Protein AF-A0A7S0Q0I1-F1 (afdb_monomer_lite)

Radius of gyration: 16.87 Å; chains: 1; bounding box: 31×52×38 Å

Sequence (100 aa):
LPSAAQCAMGASLQSAVEAQVRTALGEASVLLMLVDASCGVTAADEDVAKALRALRARGDVPVVLAVNKVDNESRAREVHEFWQLGLGEPWPLSAYHGLG

Organism: NCBI:txid221442

pLDDT: mean 77.07, std 14.5, range [41.03, 92.38]

Secondary structure (DSSP, 8-state):
---GGGGGGSS-HHHHHHHHHHHHHHH-S-EEEEEETTT-S-HHHHHHHHHHHHHHTTS---EEEEEE---SHHHHHHGGGGGGG-SSSEEE-BTTTTB-

Structure (mmCIF, N/CA/C/O backbone):
data_AF-A0A7S0Q0I1-F1
#
_entry.id   AF-A0A7S0Q0I1-F1
#
loop_
_atom_site.group_PDB
_atom_site.id
_atom_site.type_symbol
_atom_site.label_atom_id
_atom_site.label_alt_id
_atom_site.label_comp_id
_atom_site.label_asym_id
_atom_site.label_entity_id
_atom_site.label_seq_id
_atom_site.pdbx_PDB_ins_code
_atom_site.Cartn_x
_atom_site.Cartn_y
_atom_site.Cartn_z
_atom_site.occupancy
_atom_site.B_iso_or_equiv
_atom_site.auth_seq_id
_atom_site.auth_comp_id
_atom_site.auth_asym_id
_atom_site.auth_atom_id
_atom_site.pdbx_PDB_model_num
ATOM 1 N N . LEU A 1 1 ? 1.036 43.788 18.139 1.00 41.28 1 LEU A N 1
ATOM 2 C CA . LEU A 1 1 ? 0.784 42.341 18.318 1.00 41.28 1 LEU A CA 1
ATOM 3 C C . LEU A 1 1 ? 0.060 41.828 17.071 1.00 41.28 1 LEU A C 1
ATOM 5 O O . LEU A 1 1 ? -1.150 42.016 16.993 1.00 41.28 1 LEU A O 1
ATOM 9 N N . PRO A 1 2 ? 0.760 41.303 16.049 1.00 42.97 2 PRO A N 1
ATOM 10 C CA . PRO A 1 2 ? 0.099 40.791 14.858 1.00 42.97 2 PRO A CA 1
ATOM 11 C C . PRO A 1 2 ? -0.383 39.346 15.082 1.00 42.97 2 PRO A C 1
ATOM 13 O O . PRO A 1 2 ? 0.400 38.428 15.292 1.00 42.97 2 PRO A O 1
ATOM 16 N N . SER A 1 3 ? -1.711 39.235 15.134 1.00 41.03 3 SER A N 1
ATOM 17 C CA . SER A 1 3 ? -2.579 38.211 14.537 1.00 41.03 3 SER A CA 1
ATOM 18 C C . SER A 1 3 ? -2.192 36.719 14.576 1.00 41.03 3 SER A C 1
ATOM 20 O O . SER A 1 3 ? -1.599 36.165 13.654 1.00 41.03 3 SER A O 1
ATOM 22 N N . ALA A 1 4 ? -2.854 36.003 15.492 1.00 50.19 4 ALA A N 1
ATOM 23 C CA . ALA A 1 4 ? -3.183 34.573 15.382 1.00 50.19 4 ALA A CA 1
ATOM 24 C C . ALA A 1 4 ? -3.891 34.173 14.057 1.00 50.19 4 ALA A C 1
ATOM 26 O O . ALA A 1 4 ? -4.051 32.990 13.772 1.00 50.19 4 ALA A O 1
ATOM 27 N N . ALA A 1 5 ? -4.280 35.143 13.220 1.00 47.81 5 ALA A N 1
ATOM 28 C CA . ALA A 1 5 ? -4.846 34.923 11.891 1.00 47.81 5 ALA A CA 1
ATOM 29 C C . ALA A 1 5 ? -3.823 34.436 10.843 1.00 47.81 5 ALA A C 1
ATOM 31 O O . ALA A 1 5 ? -4.229 33.987 9.777 1.00 47.81 5 ALA A O 1
ATOM 32 N N . GLN A 1 6 ? -2.512 34.492 11.119 1.00 43.88 6 GLN A N 1
ATOM 33 C CA . GLN A 1 6 ? -1.485 34.039 10.166 1.00 43.88 6 GLN A CA 1
ATOM 34 C C . GLN A 1 6 ? -1.130 32.544 10.277 1.00 43.88 6 GLN A C 1
ATOM 36 O O . GLN A 1 6 ? -0.596 31.990 9.321 1.00 43.88 6 GLN A O 1
ATOM 41 N N . CYS A 1 7 ? -1.507 31.847 11.358 1.00 45.22 7 CYS A N 1
ATOM 42 C CA . CYS A 1 7 ? -1.336 30.386 11.460 1.00 45.22 7 CYS A CA 1
ATOM 43 C C . CYS A 1 7 ? -2.412 29.577 10.708 1.00 45.22 7 CYS A C 1
ATOM 45 O O . CYS A 1 7 ? -2.222 28.388 10.467 1.00 45.22 7 CYS A O 1
ATOM 47 N N . ALA A 1 8 ? -3.528 30.195 10.309 1.00 46.91 8 ALA A N 1
ATOM 48 C CA . ALA A 1 8 ? -4.657 29.496 9.682 1.00 46.91 8 ALA A CA 1
ATOM 49 C C . ALA A 1 8 ? -4.484 29.241 8.172 1.00 46.91 8 ALA A C 1
ATOM 51 O O . ALA A 1 8 ? -5.280 28.521 7.581 1.00 46.91 8 ALA A O 1
ATOM 52 N N . MET A 1 9 ? -3.456 29.812 7.537 1.00 44.75 9 MET A N 1
ATOM 53 C CA . MET A 1 9 ? -3.292 29.754 6.077 1.00 44.75 9 MET A CA 1
ATOM 54 C C . MET A 1 9 ? -2.341 28.644 5.594 1.00 44.75 9 MET A C 1
ATOM 56 O O . MET A 1 9 ? -2.209 28.437 4.393 1.00 44.75 9 MET A O 1
ATOM 60 N N . GLY A 1 10 ? -1.706 27.915 6.523 1.00 45.28 10 GLY A N 1
ATOM 61 C CA . GLY A 1 10 ? -0.883 26.724 6.253 1.00 45.28 10 GLY A CA 1
ATOM 62 C C . GLY A 1 10 ? -1.422 25.428 6.877 1.00 45.28 10 GLY A C 1
ATOM 63 O O . GLY A 1 10 ? -0.825 24.369 6.707 1.00 45.28 10 GLY A O 1
ATOM 64 N N . ALA A 1 11 ? -2.547 25.502 7.593 1.00 52.03 11 ALA A N 1
ATOM 65 C CA . ALA A 1 11 ? -3.202 24.377 8.243 1.00 52.03 11 ALA A CA 1
ATOM 66 C C . ALA A 1 11 ? -4.389 23.901 7.394 1.00 52.03 11 ALA A C 1
ATOM 68 O O . ALA A 1 11 ? -5.462 24.483 7.445 1.00 52.03 11 ALA A O 1
ATOM 69 N N . SER A 1 12 ? -4.311 22.863 6.581 1.00 56.84 12 SER A N 1
ATOM 70 C CA . SER A 1 12 ? -3.204 22.131 5.961 1.00 56.84 12 SER A CA 1
ATOM 71 C C . SER A 1 12 ? -3.913 21.201 4.981 1.00 56.84 12 SER A C 1
ATOM 73 O O . SER A 1 12 ? -4.965 20.650 5.318 1.00 56.84 12 SER A O 1
ATOM 75 N N . LEU A 1 13 ? -3.365 20.987 3.787 1.00 64.25 13 LEU A N 1
ATOM 76 C CA . LEU A 1 13 ? -3.866 19.953 2.870 1.00 64.25 13 LEU A CA 1
ATOM 77 C C . LEU A 1 13 ? -4.061 18.615 3.616 1.00 64.25 13 LEU A C 1
ATOM 79 O O . LEU A 1 13 ? -5.064 17.940 3.427 1.00 64.25 13 LEU A O 1
ATOM 83 N N . GLN A 1 14 ? -3.175 18.324 4.574 1.00 60.44 14 GLN A N 1
ATOM 84 C CA . GLN A 1 14 ? -3.283 17.214 5.524 1.00 60.44 14 GLN A CA 1
ATOM 85 C C . GLN A 1 14 ? -4.578 17.204 6.346 1.00 60.44 14 GLN A C 1
ATOM 87 O O . GLN A 1 14 ? -5.239 16.179 6.378 1.00 60.44 14 GLN A O 1
ATOM 92 N N . SER A 1 15 ? -4.998 18.308 6.970 1.00 70.81 15 SER A N 1
ATOM 93 C CA . SER A 1 15 ? -6.239 18.338 7.766 1.00 70.81 15 SER A CA 1
ATOM 94 C C . SER A 1 15 ? -7.497 18.079 6.926 1.00 70.81 15 SER A C 1
ATOM 96 O O . SER A 1 15 ? -8.413 17.386 7.375 1.00 70.81 15 SER A O 1
ATOM 98 N N . ALA A 1 16 ? -7.521 18.582 5.687 1.00 72.56 16 ALA A N 1
ATOM 99 C CA . ALA A 1 16 ? -8.602 18.335 4.738 1.00 72.56 16 ALA A CA 1
ATOM 100 C C . ALA A 1 16 ? -8.603 16.874 4.259 1.00 72.56 16 ALA A C 1
ATOM 102 O O . ALA A 1 16 ? -9.659 16.243 4.228 1.00 72.56 16 ALA A O 1
ATOM 103 N N . VAL A 1 17 ? -7.420 16.322 3.963 1.00 71.75 17 VAL A N 1
ATOM 104 C CA . VAL A 1 17 ? -7.235 14.905 3.616 1.00 71.75 17 VAL A CA 1
ATOM 105 C C . VAL A 1 17 ? -7.665 14.010 4.775 1.00 71.75 17 VAL A C 1
ATOM 107 O O . VAL A 1 17 ? -8.433 13.081 4.571 1.00 71.75 17 VAL A O 1
ATOM 110 N N . GLU A 1 18 ? -7.270 14.311 6.010 1.00 71.38 18 GLU A N 1
ATOM 111 C CA . GLU A 1 18 ? -7.687 13.537 7.178 1.00 71.38 18 GLU A CA 1
ATOM 112 C C . GLU A 1 18 ? -9.199 13.595 7.427 1.00 71.38 18 GLU A C 1
ATOM 114 O O . GLU A 1 18 ? -9.793 12.601 7.846 1.00 71.38 18 GLU A O 1
ATOM 119 N N . ALA A 1 19 ? -9.833 14.752 7.217 1.00 75.00 19 ALA A N 1
ATOM 120 C CA . ALA A 1 19 ? -11.281 14.886 7.341 1.00 75.00 19 ALA A CA 1
ATOM 121 C C . ALA A 1 19 ? -12.005 14.053 6.275 1.00 75.00 19 ALA A C 1
ATOM 123 O O . ALA A 1 19 ? -12.917 13.303 6.615 1.00 75.00 19 ALA A O 1
ATOM 124 N N . GLN A 1 20 ? -11.551 14.114 5.020 1.00 70.69 20 GLN A N 1
ATOM 125 C CA . GLN A 1 20 ? -12.079 13.276 3.942 1.00 70.69 20 GLN A CA 1
ATOM 126 C C . GLN A 1 20 ? -11.868 11.788 4.218 1.00 70.69 20 GLN A C 1
ATOM 128 O O . GLN A 1 20 ? -12.796 11.005 4.041 1.00 70.69 20 GLN A O 1
ATOM 133 N N . VAL A 1 21 ? -10.690 11.404 4.715 1.00 66.56 21 VAL A N 1
ATOM 134 C CA . VAL A 1 21 ? -10.389 10.031 5.134 1.00 66.56 21 VAL A CA 1
ATOM 135 C C . VAL A 1 21 ? -11.359 9.598 6.233 1.00 66.56 21 VAL A C 1
ATOM 137 O O . VAL A 1 21 ? -11.982 8.551 6.100 1.00 66.56 21 VAL A O 1
ATOM 140 N N . ARG A 1 22 ? -11.579 10.414 7.274 1.00 69.62 22 ARG A N 1
ATOM 141 C CA . ARG A 1 22 ? -12.545 10.117 8.350 1.00 69.62 22 ARG A CA 1
ATOM 142 C C . ARG A 1 22 ? -13.977 9.945 7.846 1.00 69.62 22 ARG A C 1
ATOM 144 O O . ARG A 1 22 ? -14.653 9.030 8.304 1.00 69.62 22 ARG A O 1
ATOM 151 N N . THR A 1 23 ? -14.432 10.786 6.919 1.00 70.06 23 THR A N 1
ATOM 152 C CA . THR A 1 23 ? -15.768 10.653 6.319 1.00 70.06 23 THR A CA 1
ATOM 153 C C . THR A 1 23 ? -15.871 9.392 5.467 1.00 70.06 23 THR A C 1
ATOM 155 O O . THR A 1 23 ? -16.793 8.607 5.666 1.00 70.06 23 THR A O 1
ATOM 158 N N . ALA A 1 24 ? -14.896 9.145 4.587 1.00 63.94 24 ALA A N 1
ATOM 159 C CA . ALA A 1 24 ? -14.864 7.946 3.755 1.00 63.94 24 ALA A CA 1
ATOM 160 C C . ALA A 1 24 ? -14.855 6.668 4.608 1.00 63.94 24 ALA A C 1
ATOM 162 O O . ALA A 1 24 ? -15.542 5.712 4.282 1.00 63.94 24 ALA A O 1
ATOM 163 N N . LEU A 1 25 ? -14.157 6.663 5.744 1.00 65.94 25 LEU A N 1
ATOM 164 C CA . LEU A 1 25 ? -14.107 5.525 6.667 1.00 65.94 25 LEU A CA 1
ATOM 165 C C . LEU A 1 25 ? -15.432 5.215 7.371 1.00 65.94 25 LEU A C 1
ATOM 167 O O . LEU A 1 25 ? -15.637 4.072 7.765 1.00 65.94 25 LEU A O 1
ATOM 171 N N . GLY A 1 26 ? -16.303 6.208 7.569 1.00 65.31 26 GLY A N 1
ATOM 172 C CA . GLY A 1 26 ? -17.602 5.999 8.215 1.00 65.31 26 GLY A CA 1
ATOM 173 C C . GLY A 1 26 ? -18.619 5.287 7.321 1.00 65.31 26 GLY A C 1
ATOM 174 O O . GLY A 1 26 ? -19.549 4.669 7.830 1.00 65.31 26 GLY A O 1
ATOM 175 N N . GLU A 1 27 ? -18.433 5.364 6.002 1.00 65.50 27 GLU A N 1
ATOM 176 C CA . GLU A 1 27 ? -19.388 4.864 5.004 1.00 65.50 27 GLU A CA 1
ATOM 177 C C . GLU A 1 27 ? -18.801 3.763 4.106 1.00 65.50 27 GLU A C 1
ATOM 179 O O . GLU A 1 27 ? -19.548 2.994 3.497 1.00 65.50 27 GLU A O 1
ATOM 184 N N . ALA A 1 28 ? -17.472 3.664 4.006 1.00 69.06 28 ALA A N 1
ATOM 185 C CA . ALA A 1 28 ? -16.817 2.718 3.118 1.00 69.06 28 ALA A CA 1
ATOM 186 C C . ALA A 1 28 ? -16.959 1.279 3.615 1.00 69.06 28 ALA A C 1
ATOM 188 O O . ALA A 1 28 ? -16.590 0.934 4.734 1.00 69.06 28 ALA A O 1
ATOM 189 N N . SER A 1 29 ? -17.412 0.408 2.717 1.00 75.12 29 SER A N 1
ATOM 190 C CA . SER A 1 29 ? -17.391 -1.040 2.933 1.00 75.12 29 SER A CA 1
ATOM 191 C C . SER A 1 29 ? -16.012 -1.650 2.674 1.00 75.12 29 SER A C 1
ATOM 193 O O . SER A 1 29 ? -15.754 -2.757 3.128 1.00 75.12 29 SER A O 1
ATOM 195 N N . VAL A 1 30 ? -15.144 -0.957 1.926 1.00 82.44 30 VAL A N 1
AT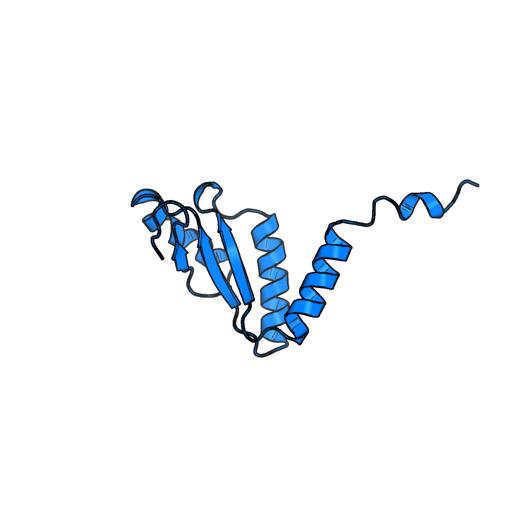OM 196 C CA . VAL A 1 30 ? -13.778 -1.379 1.576 1.00 82.44 30 VAL A CA 1
ATOM 197 C C . VAL A 1 30 ? -12.907 -0.139 1.381 1.00 82.44 30 VAL A C 1
ATOM 19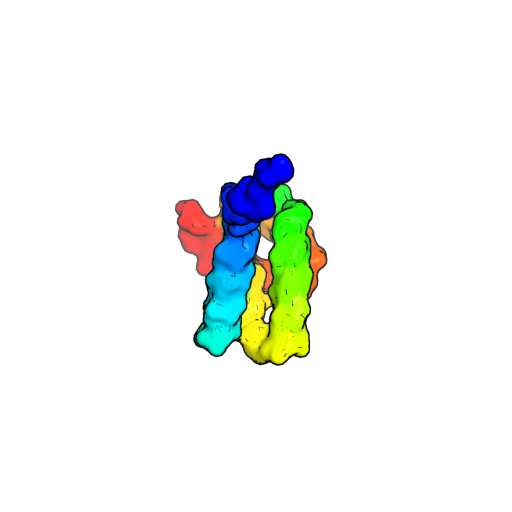9 O O . VAL A 1 30 ? -13.362 0.846 0.799 1.00 82.44 30 VAL A O 1
ATOM 202 N N . LEU A 1 31 ? -11.647 -0.198 1.814 1.00 86.19 31 LEU A N 1
ATOM 203 C CA . LEU A 1 31 ? -10.665 0.862 1.597 1.00 86.19 31 LEU A CA 1
ATOM 204 C C . LEU A 1 31 ? -9.492 0.356 0.748 1.00 86.19 31 LEU A C 1
ATOM 206 O O . LEU A 1 31 ? -8.906 -0.681 1.047 1.00 86.19 31 LEU A O 1
ATOM 210 N N . LEU A 1 32 ? -9.137 1.100 -0.300 1.00 87.88 32 LEU A N 1
ATOM 211 C CA . LEU A 1 32 ? -8.028 0.781 -1.202 1.00 87.88 32 LEU A CA 1
ATOM 212 C C . LEU A 1 32 ? -6.851 1.724 -0.935 1.00 87.88 32 LEU A C 1
ATOM 214 O O . LEU A 1 32 ? -6.979 2.935 -1.112 1.00 87.88 32 LEU A O 1
ATOM 218 N N . MET A 1 33 ? -5.704 1.175 -0.542 1.00 90.50 33 MET A N 1
ATOM 219 C CA . MET A 1 33 ? -4.443 1.911 -0.496 1.00 90.50 33 MET A CA 1
ATOM 220 C C . MET A 1 33 ? -3.650 1.615 -1.764 1.00 90.50 33 MET A C 1
ATOM 222 O O . MET A 1 33 ? -3.196 0.491 -1.960 1.00 90.50 33 MET A O 1
ATOM 226 N N . LEU A 1 34 ? -3.482 2.631 -2.607 1.00 90.44 34 LEU A N 1
ATOM 227 C CA . LEU A 1 34 ? -2.728 2.534 -3.850 1.00 90.44 34 LEU A CA 1
ATOM 228 C C . LEU A 1 34 ? -1.310 3.081 -3.648 1.00 90.44 34 LEU A C 1
ATOM 230 O O . LEU A 1 34 ? -1.157 4.240 -3.271 1.00 90.44 34 LEU A O 1
ATOM 234 N N . VAL A 1 35 ? -0.299 2.267 -3.933 1.00 90.25 35 VAL A N 1
ATOM 235 C CA . VAL A 1 35 ? 1.130 2.624 -3.863 1.00 90.25 35 VAL A CA 1
ATOM 236 C C . VAL A 1 35 ? 1.791 2.455 -5.228 1.00 90.25 35 VAL A C 1
ATOM 238 O O . VAL A 1 35 ? 1.224 1.830 -6.123 1.00 90.25 35 VAL A O 1
ATOM 241 N N . ASP A 1 36 ? 2.974 3.031 -5.418 1.00 88.50 36 ASP A N 1
ATOM 242 C CA . ASP A 1 36 ? 3.694 3.020 -6.693 1.00 88.50 36 ASP A CA 1
ATOM 243 C C . ASP A 1 36 ? 4.934 2.118 -6.622 1.00 88.50 36 ASP A C 1
ATOM 245 O O . ASP A 1 36 ? 5.899 2.442 -5.933 1.00 88.50 36 ASP A O 1
ATOM 249 N N . ALA A 1 37 ? 4.944 1.022 -7.389 1.00 88.12 37 ALA A N 1
ATOM 250 C CA . ALA A 1 37 ? 6.066 0.085 -7.462 1.00 88.12 37 ALA A CA 1
ATOM 251 C C . ALA A 1 37 ? 7.383 0.746 -7.893 1.00 88.12 37 ALA A C 1
ATOM 253 O O . ALA A 1 37 ? 8.454 0.270 -7.549 1.00 88.12 37 ALA A O 1
ATOM 254 N N . SER A 1 38 ? 7.334 1.832 -8.672 1.00 85.25 38 SER A N 1
ATOM 255 C CA . SER A 1 38 ? 8.548 2.484 -9.180 1.00 85.25 38 SER A CA 1
ATOM 256 C C . SER A 1 38 ? 9.295 3.303 -8.128 1.00 85.25 38 SER A C 1
ATOM 258 O O . SER A 1 38 ? 10.487 3.557 -8.292 1.00 85.25 38 SER A O 1
ATOM 260 N N . CYS A 1 39 ? 8.601 3.709 -7.065 1.00 85.19 39 CYS A N 1
ATOM 261 C CA . CYS A 1 39 ? 9.167 4.484 -5.965 1.00 85.19 39 CYS A CA 1
ATOM 262 C C . CYS A 1 39 ? 9.553 3.610 -4.763 1.00 85.19 39 CYS A C 1
ATOM 264 O O . CYS A 1 39 ? 10.202 4.116 -3.847 1.00 85.19 39 CYS A O 1
ATOM 266 N N . GLY A 1 40 ? 9.153 2.333 -4.759 1.00 87.69 40 GLY A N 1
ATOM 267 C CA . GLY A 1 40 ? 9.202 1.478 -3.577 1.00 87.69 40 GLY A CA 1
ATOM 268 C C . GLY A 1 40 ? 8.310 2.013 -2.452 1.00 87.69 40 GLY A C 1
ATOM 269 O O . GLY A 1 40 ? 7.392 2.807 -2.677 1.00 87.69 40 GLY A O 1
ATOM 270 N N . VAL A 1 41 ? 8.588 1.596 -1.217 1.00 90.56 41 VAL A N 1
ATOM 271 C CA . VAL A 1 41 ? 7.887 2.120 -0.035 1.00 90.56 41 VAL A CA 1
ATOM 272 C C . VAL A 1 41 ? 8.464 3.466 0.393 1.00 90.56 41 VAL A C 1
ATOM 274 O O . VAL A 1 41 ? 9.656 3.580 0.683 1.00 90.56 41 VAL A O 1
ATOM 277 N N . THR A 1 42 ? 7.606 4.480 0.504 1.00 91.75 42 THR A N 1
ATOM 278 C CA . THR A 1 42 ? 7.999 5.812 0.974 1.00 91.75 42 THR A CA 1
ATOM 279 C C . THR A 1 42 ? 7.573 6.071 2.422 1.00 91.75 42 THR A C 1
ATOM 281 O O . THR A 1 42 ? 6.650 5.446 2.942 1.00 91.75 42 THR A O 1
ATOM 284 N N . ALA A 1 43 ? 8.195 7.059 3.076 1.00 89.50 43 ALA A N 1
ATOM 285 C CA . ALA A 1 43 ? 7.808 7.475 4.430 1.00 89.50 43 ALA A CA 1
ATOM 286 C C . ALA A 1 43 ? 6.339 7.941 4.516 1.00 89.50 43 ALA A C 1
ATOM 288 O O . ALA A 1 43 ? 5.666 7.709 5.517 1.00 89.50 43 ALA A O 1
ATOM 289 N N . ALA A 1 44 ? 5.820 8.552 3.445 1.00 87.44 44 ALA A N 1
ATOM 290 C CA . ALA A 1 44 ? 4.415 8.940 3.376 1.00 87.44 44 ALA A CA 1
ATOM 291 C C . ALA A 1 44 ? 3.489 7.710 3.353 1.00 87.44 44 ALA A C 1
ATOM 293 O O . ALA A 1 44 ? 2.447 7.717 4.011 1.00 87.44 44 ALA A O 1
ATOM 294 N N . ASP A 1 45 ? 3.882 6.641 2.651 1.00 90.12 45 ASP A N 1
ATOM 295 C CA . ASP A 1 45 ? 3.135 5.379 2.641 1.00 90.12 45 ASP A CA 1
ATOM 296 C C . ASP A 1 45 ? 3.134 4.728 4.027 1.00 90.12 45 ASP A C 1
ATOM 298 O O . ASP A 1 45 ? 2.103 4.226 4.470 1.00 90.12 45 ASP A O 1
ATOM 302 N N . GLU A 1 46 ? 4.256 4.776 4.749 1.00 91.62 46 GLU A N 1
ATOM 303 C CA . GLU A 1 46 ? 4.337 4.264 6.121 1.00 91.62 46 GLU A CA 1
ATOM 304 C C . GLU A 1 46 ? 3.403 5.012 7.082 1.00 91.62 46 GLU A C 1
ATOM 306 O O . GLU A 1 46 ? 2.699 4.377 7.879 1.00 91.62 46 GLU A O 1
ATOM 311 N N . ASP A 1 47 ? 3.353 6.343 6.989 1.00 88.69 47 ASP A N 1
ATOM 312 C CA . ASP A 1 47 ? 2.468 7.183 7.801 1.00 88.69 47 ASP A CA 1
ATOM 313 C C . ASP A 1 47 ? 0.989 6.874 7.524 1.00 88.69 47 ASP A C 1
ATOM 315 O O . ASP A 1 47 ? 0.198 6.676 8.457 1.00 88.69 47 ASP A O 1
ATOM 319 N N . VAL A 1 48 ? 0.615 6.748 6.246 1.00 87.75 48 VAL A N 1
ATOM 320 C CA . VAL A 1 48 ? -0.744 6.364 5.839 1.00 87.75 48 VAL A CA 1
ATOM 321 C C . VAL A 1 48 ? -1.064 4.942 6.301 1.00 87.75 48 VAL A C 1
ATOM 323 O O . VAL A 1 48 ? -2.102 4.720 6.925 1.00 87.75 48 VAL A O 1
ATOM 326 N N . ALA A 1 49 ? -0.166 3.978 6.092 1.00 89.94 49 ALA A N 1
ATOM 327 C CA . ALA A 1 49 ? -0.356 2.596 6.526 1.00 89.94 49 ALA A CA 1
ATOM 328 C C . ALA A 1 49 ? -0.491 2.484 8.050 1.00 89.94 49 ALA A C 1
ATOM 330 O O . ALA A 1 49 ? -1.267 1.672 8.558 1.00 89.94 49 ALA A O 1
ATOM 331 N N . LYS A 1 50 ? 0.224 3.312 8.820 1.00 89.62 50 LYS A N 1
ATOM 332 C CA . LYS A 1 50 ? 0.059 3.403 10.276 1.00 89.62 50 LYS A CA 1
ATOM 333 C C . LYS A 1 50 ? -1.333 3.908 10.655 1.00 89.62 50 LYS A C 1
ATOM 335 O O . LYS A 1 50 ? -1.958 3.320 11.541 1.00 89.62 50 LYS A O 1
ATOM 340 N N . ALA A 1 51 ? -1.836 4.942 9.980 1.00 84.62 51 ALA A N 1
ATOM 341 C CA . ALA A 1 51 ? -3.196 5.431 10.191 1.00 84.62 51 ALA A CA 1
ATOM 342 C C . ALA A 1 51 ? -4.237 4.351 9.843 1.00 84.62 51 ALA A C 1
ATOM 344 O O . ALA A 1 51 ? -5.099 4.047 10.665 1.00 84.62 51 ALA A O 1
ATOM 345 N N . LEU A 1 52 ? -4.107 3.700 8.683 1.00 85.31 52 LEU A N 1
ATOM 346 C CA . LEU A 1 52 ? -5.011 2.636 8.235 1.00 85.31 52 LEU A CA 1
ATOM 347 C C . LEU A 1 52 ? -4.999 1.415 9.162 1.00 85.31 52 L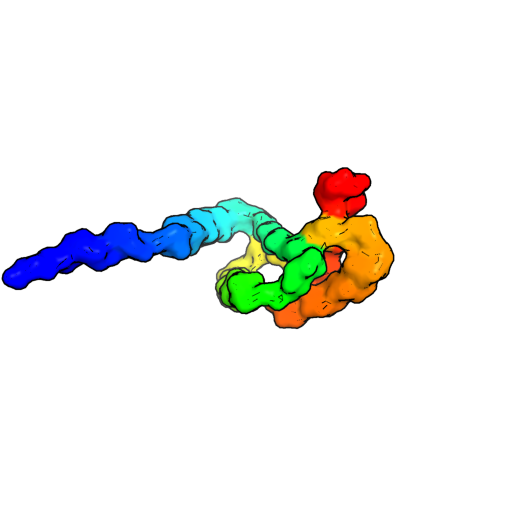EU A C 1
ATOM 349 O O . LEU A 1 52 ? -6.060 0.870 9.459 1.00 85.31 52 LEU A O 1
ATOM 353 N N . ARG A 1 53 ? -3.839 1.018 9.702 1.00 86.81 53 ARG A N 1
ATOM 354 C CA . ARG A 1 53 ? -3.753 -0.042 10.725 1.00 86.81 53 ARG A CA 1
ATOM 355 C C . ARG A 1 53 ? -4.488 0.336 12.008 1.00 86.81 53 ARG A C 1
ATOM 357 O O . ARG A 1 53 ? -5.231 -0.481 12.547 1.00 86.81 53 ARG A O 1
ATOM 364 N N . ALA A 1 54 ? -4.313 1.568 12.487 1.00 82.50 54 ALA A N 1
ATOM 365 C CA . ALA A 1 54 ? -5.020 2.051 13.673 1.00 82.50 54 ALA A CA 1
ATOM 366 C C . ALA A 1 54 ? -6.543 2.096 13.464 1.00 82.50 54 ALA A C 1
ATOM 368 O O . ALA A 1 54 ? -7.296 1.899 14.416 1.00 82.50 54 ALA A O 1
ATOM 369 N N . LEU A 1 55 ? -6.988 2.336 12.231 1.00 74.25 55 LEU A N 1
ATOM 370 C CA . LEU A 1 55 ? -8.396 2.347 11.845 1.00 74.25 55 LEU A CA 1
ATOM 371 C C . LEU A 1 55 ? -8.973 0.937 11.714 1.00 74.25 55 LEU A C 1
ATOM 373 O O . LEU A 1 55 ? -10.026 0.667 12.284 1.00 74.25 55 LEU A O 1
ATOM 377 N N . ARG A 1 56 ? -8.250 0.017 11.067 1.00 74.56 56 ARG A N 1
ATOM 378 C CA . ARG A 1 56 ? -8.618 -1.404 10.965 1.00 74.56 56 ARG A CA 1
ATOM 379 C C . ARG A 1 56 ? -8.720 -2.079 12.337 1.00 74.56 56 ARG A C 1
ATOM 381 O O . ARG A 1 56 ? -9.529 -2.972 12.530 1.00 74.56 56 ARG A O 1
ATOM 388 N N . ALA A 1 57 ? -7.932 -1.634 13.317 1.00 75.38 57 ALA A N 1
ATOM 389 C CA . ALA A 1 57 ? -8.053 -2.104 14.698 1.00 75.38 57 ALA A CA 1
ATOM 390 C C . ALA A 1 57 ? -9.331 -1.613 15.412 1.00 75.38 57 ALA A C 1
ATOM 392 O O . ALA A 1 57 ? -9.672 -2.132 16.473 1.00 75.38 57 ALA A O 1
ATOM 393 N N . ARG A 1 58 ? -10.009 -0.588 14.876 1.00 70.50 58 ARG A N 1
ATOM 394 C CA . ARG A 1 58 ? -11.193 0.053 15.474 1.00 70.50 58 ARG A CA 1
ATOM 395 C C . ARG A 1 58 ? -12.501 -0.267 14.744 1.00 70.50 58 ARG A C 1
ATOM 397 O O . ARG A 1 58 ? -13.555 0.006 15.309 1.00 70.50 58 ARG A O 1
ATOM 404 N N . GLY A 1 59 ? -12.452 -0.809 13.529 1.00 63.00 59 GLY A N 1
ATOM 405 C CA . GLY A 1 59 ? -13.636 -1.151 12.740 1.00 63.00 59 GLY A CA 1
ATOM 406 C C . GLY A 1 59 ? -13.356 -2.211 11.675 1.00 63.00 59 GLY A C 1
ATOM 407 O O . GLY A 1 59 ? -12.217 -2.384 11.248 1.00 63.00 59 GLY A O 1
ATOM 408 N N . ASP A 1 60 ? -14.414 -2.889 11.227 1.00 66.75 60 ASP A N 1
ATOM 409 C CA . ASP A 1 60 ? -14.369 -4.053 10.324 1.00 66.75 60 ASP A CA 1
ATOM 410 C C . ASP A 1 60 ? -14.107 -3.717 8.844 1.00 66.75 60 ASP A C 1
ATOM 412 O O . ASP A 1 60 ? -14.311 -4.566 7.979 1.00 66.75 60 ASP A O 1
ATOM 416 N N . VAL A 1 61 ? -13.674 -2.497 8.508 1.00 75.94 61 VAL A N 1
ATOM 417 C CA . VAL A 1 61 ? -13.484 -2.115 7.101 1.00 75.94 61 VAL A CA 1
ATOM 418 C C . VAL A 1 61 ? -12.208 -2.778 6.559 1.00 75.94 61 VAL A C 1
ATOM 420 O O . VAL A 1 61 ? -11.104 -2.447 7.011 1.00 75.94 61 VAL A O 1
ATOM 423 N N . PRO A 1 62 ? -12.313 -3.714 5.598 1.00 84.25 62 PRO A N 1
ATOM 424 C CA . PRO A 1 62 ? -11.157 -4.353 4.993 1.00 84.25 62 PRO A CA 1
ATOM 425 C C . PRO A 1 62 ? -10.330 -3.329 4.211 1.00 84.25 62 PRO A C 1
ATOM 427 O O . PRO A 1 62 ? -10.864 -2.507 3.463 1.00 84.25 62 PRO A O 1
ATOM 430 N N . VAL A 1 63 ? -9.010 -3.410 4.376 1.00 87.69 63 VAL A N 1
ATOM 431 C CA . VAL A 1 63 ? -8.041 -2.588 3.646 1.00 87.69 63 VAL A CA 1
ATOM 432 C C . VAL A 1 63 ? -7.342 -3.465 2.614 1.00 87.69 63 VAL A C 1
ATOM 434 O O . VAL A 1 63 ? -6.773 -4.496 2.971 1.00 87.69 63 VAL A O 1
ATOM 437 N N . VAL A 1 64 ? -7.377 -3.045 1.353 1.00 90.56 64 VAL A N 1
ATOM 438 C CA . VAL A 1 64 ? -6.692 -3.695 0.232 1.00 90.56 64 VAL A CA 1
ATOM 439 C C . VAL A 1 64 ? -5.480 -2.853 -0.144 1.00 90.56 64 VAL A C 1
ATOM 441 O O . VAL A 1 64 ? -5.614 -1.662 -0.426 1.00 90.56 64 VAL A O 1
ATOM 444 N N . LEU A 1 65 ? -4.298 -3.468 -0.139 1.00 92.38 65 LEU A N 1
ATOM 445 C CA . LEU A 1 65 ? -3.059 -2.838 -0.581 1.00 92.38 65 LEU A CA 1
ATOM 446 C C . LEU A 1 65 ? -2.835 -3.157 -2.056 1.00 92.38 65 LEU A C 1
ATOM 448 O O . LEU A 1 65 ? -2.742 -4.320 -2.430 1.00 92.38 65 LEU A O 1
ATOM 452 N N . ALA A 1 66 ? -2.746 -2.123 -2.878 1.00 92.12 66 ALA A N 1
ATOM 453 C CA . ALA A 1 66 ? -2.714 -2.220 -4.323 1.00 92.12 66 ALA A CA 1
ATOM 454 C C . ALA A 1 66 ? -1.437 -1.542 -4.8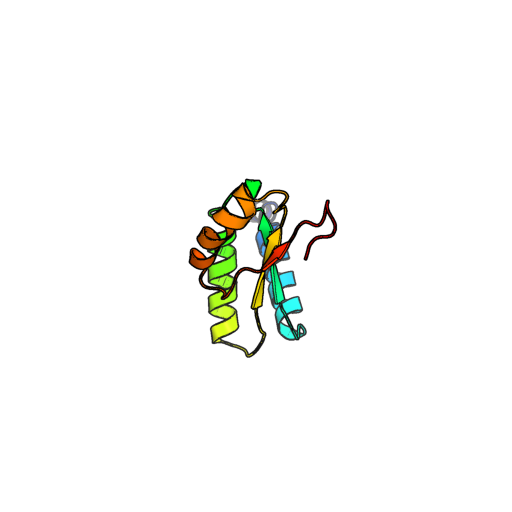39 1.00 92.12 66 ALA A C 1
ATOM 456 O O . ALA A 1 66 ? -1.247 -0.339 -4.673 1.00 92.12 66 ALA A O 1
ATOM 457 N N . VAL A 1 67 ? -0.533 -2.321 -5.426 1.00 91.81 67 VAL A N 1
ATOM 458 C CA . VAL A 1 67 ? 0.793 -1.880 -5.871 1.00 91.81 67 VAL A CA 1
ATOM 459 C C . VAL A 1 67 ? 0.740 -1.609 -7.370 1.00 91.81 67 VAL A C 1
ATOM 461 O O . VAL A 1 67 ? 0.739 -2.533 -8.177 1.00 91.81 67 VAL A O 1
ATOM 464 N N . ASN A 1 68 ? 0.658 -0.336 -7.747 1.00 89.62 68 ASN A N 1
ATOM 465 C CA . ASN A 1 68 ? 0.528 0.123 -9.127 1.00 89.62 68 ASN A CA 1
ATOM 466 C C . ASN A 1 68 ? 1.877 0.173 -9.861 1.00 89.62 68 ASN A C 1
ATOM 468 O O . ASN A 1 68 ? 2.934 0.260 -9.245 1.00 89.62 68 ASN A O 1
ATOM 472 N N . LYS A 1 69 ? 1.825 0.212 -11.197 1.00 85.38 69 LYS A N 1
ATOM 473 C CA . LYS A 1 69 ? 2.971 0.261 -12.123 1.00 85.38 69 LYS A CA 1
ATOM 474 C C . LYS A 1 69 ? 3.852 -0.988 -12.103 1.00 85.38 69 LYS A C 1
ATOM 476 O O . LYS A 1 69 ? 5.058 -0.912 -12.357 1.00 85.38 69 LYS A O 1
ATOM 481 N N . VAL A 1 70 ? 3.269 -2.156 -11.852 1.00 82.00 70 VAL A N 1
ATOM 482 C CA . VAL A 1 70 ? 3.961 -3.443 -12.012 1.00 82.00 70 VAL A CA 1
ATOM 483 C C . VAL A 1 70 ? 4.013 -3.806 -13.500 1.00 82.00 70 VAL A C 1
ATOM 485 O O . VAL A 1 70 ? 3.293 -4.660 -13.997 1.00 82.00 70 VAL A O 1
ATOM 488 N N . ASP A 1 71 ? 4.843 -3.072 -14.237 1.00 83.19 71 ASP A N 1
ATOM 489 C CA . ASP A 1 71 ? 4.886 -3.102 -15.705 1.00 83.19 71 ASP A CA 1
ATOM 490 C C . ASP A 1 71 ? 5.814 -4.190 -16.272 1.00 83.19 71 ASP A C 1
ATOM 492 O O . ASP A 1 71 ? 5.860 -4.401 -17.481 1.00 83.19 71 ASP A O 1
ATOM 496 N N . ASN A 1 72 ? 6.610 -4.847 -15.423 1.00 82.62 72 ASN A N 1
ATOM 497 C CA . ASN A 1 72 ? 7.574 -5.869 -15.824 1.00 82.62 72 ASN A CA 1
ATOM 498 C C . ASN A 1 72 ? 7.829 -6.893 -14.699 1.00 82.62 72 ASN A C 1
ATOM 500 O O . ASN A 1 72 ? 7.476 -6.673 -13.539 1.00 82.62 72 ASN A O 1
ATOM 504 N N . GLU A 1 73 ? 8.497 -8.000 -15.035 1.00 80.94 73 GLU A N 1
ATOM 505 C CA . GLU A 1 73 ? 8.810 -9.087 -14.091 1.00 80.94 73 GLU A CA 1
ATOM 506 C C . GLU A 1 73 ? 9.790 -8.702 -12.969 1.00 80.94 73 GLU A C 1
ATOM 508 O O . GLU A 1 73 ? 9.843 -9.382 -11.942 1.00 80.94 73 GLU A O 1
ATOM 513 N N . SER A 1 74 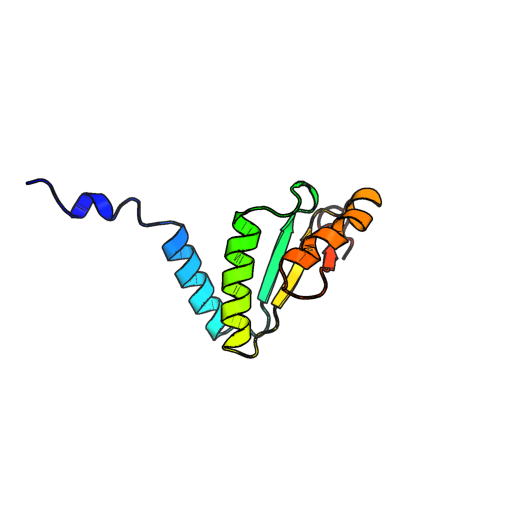? 10.598 -7.649 -13.141 1.00 82.44 74 SER A N 1
ATOM 514 C CA . SER A 1 74 ? 11.449 -7.146 -12.050 1.00 82.44 74 SER A CA 1
ATOM 515 C C . SER A 1 74 ? 10.581 -6.544 -10.956 1.00 82.44 74 SER A C 1
ATOM 517 O O . SER A 1 74 ? 10.644 -6.969 -9.808 1.00 82.44 74 SER A O 1
ATOM 519 N N . ARG A 1 75 ? 9.663 -5.653 -11.343 1.00 79.19 75 ARG A N 1
ATOM 520 C CA . ARG A 1 75 ? 8.736 -5.007 -10.413 1.00 79.19 75 ARG A CA 1
ATOM 521 C C . ARG A 1 75 ? 7.776 -6.003 -9.777 1.00 79.19 75 ARG A C 1
ATOM 523 O O . ARG A 1 75 ? 7.479 -5.883 -8.599 1.00 79.19 75 ARG A O 1
ATOM 530 N N . ALA A 1 76 ? 7.342 -7.025 -10.518 1.00 78.44 76 ALA A N 1
ATOM 531 C CA . ALA A 1 76 ? 6.516 -8.094 -9.953 1.00 78.44 76 ALA A CA 1
ATOM 532 C C . ALA A 1 76 ? 7.248 -8.849 -8.835 1.00 78.44 76 ALA A C 1
ATOM 534 O O . ALA A 1 76 ? 6.633 -9.244 -7.847 1.00 78.44 76 ALA A O 1
ATOM 535 N N . ARG A 1 77 ? 8.572 -9.011 -8.967 1.00 82.44 77 ARG A N 1
ATOM 536 C CA . ARG A 1 77 ? 9.401 -9.549 -7.891 1.00 82.44 77 ARG A CA 1
ATOM 537 C C . ARG A 1 77 ? 9.538 -8.565 -6.747 1.00 82.44 77 ARG A C 1
ATOM 539 O O . ARG A 1 77 ? 9.491 -9.024 -5.622 1.00 82.44 77 ARG A O 1
ATOM 546 N N . GLU A 1 78 ? 9.663 -7.265 -6.993 1.00 84.06 78 GLU A N 1
ATOM 547 C CA . GLU A 1 78 ? 9.836 -6.228 -5.959 1.00 84.06 78 GLU A CA 1
ATOM 548 C C . GLU A 1 78 ? 8.597 -6.033 -5.067 1.00 84.06 78 GLU A C 1
ATOM 550 O O . GLU A 1 78 ? 8.753 -5.683 -3.905 1.00 84.06 78 GLU A O 1
ATOM 555 N N . VAL A 1 79 ? 7.393 -6.409 -5.522 1.00 86.62 79 VAL A N 1
ATOM 556 C CA . VAL A 1 79 ? 6.118 -6.312 -4.767 1.00 86.62 79 VAL A CA 1
ATOM 557 C C . VAL A 1 79 ? 6.182 -6.879 -3.338 1.00 86.62 79 VAL A C 1
ATOM 559 O O . VAL A 1 79 ? 5.464 -6.406 -2.455 1.00 86.62 79 VAL A O 1
ATOM 562 N N . HIS A 1 80 ? 7.053 -7.861 -3.073 1.00 87.50 80 HIS A N 1
ATOM 563 C CA . HIS A 1 80 ? 7.248 -8.408 -1.726 1.00 87.50 80 HIS A CA 1
ATOM 564 C C . HIS A 1 80 ? 7.659 -7.354 -0.683 1.00 87.50 80 HIS A C 1
ATOM 566 O O . HIS A 1 80 ? 7.334 -7.525 0.490 1.00 87.50 80 HIS A O 1
ATOM 572 N N . GLU A 1 81 ? 8.319 -6.261 -1.080 1.00 89.00 81 GLU A N 1
ATOM 573 C CA . GLU A 1 81 ? 8.737 -5.194 -0.163 1.00 89.00 81 GLU A CA 1
ATOM 574 C C . GLU A 1 81 ? 7.539 -4.521 0.522 1.00 89.00 81 GLU A C 1
ATOM 576 O O . GLU A 1 81 ? 7.596 -4.168 1.698 1.00 89.00 81 GLU A O 1
ATOM 581 N N . PHE A 1 82 ? 6.401 -4.429 -0.171 1.00 91.31 82 PHE A N 1
ATOM 582 C CA . PHE A 1 82 ? 5.213 -3.729 0.314 1.00 91.31 82 PHE A CA 1
ATOM 583 C C . PHE A 1 82 ? 4.499 -4.466 1.455 1.00 91.31 82 PHE A C 1
ATOM 585 O O . PHE A 1 82 ? 3.687 -3.861 2.161 1.00 91.31 82 PHE A O 1
ATOM 592 N N . TRP A 1 83 ? 4.855 -5.729 1.727 1.00 91.00 83 TRP A N 1
ATOM 593 C CA . TRP A 1 83 ? 4.418 -6.431 2.940 1.00 91.00 83 TRP A CA 1
ATOM 594 C C . TRP A 1 83 ? 4.813 -5.692 4.222 1.00 91.00 83 TRP A C 1
ATOM 596 O O . TRP A 1 83 ? 4.105 -5.789 5.228 1.00 91.00 83 TRP A O 1
ATOM 606 N N . GLN A 1 84 ? 5.896 -4.909 4.194 1.00 91.56 84 GLN A N 1
ATOM 607 C CA . GLN A 1 84 ? 6.368 -4.166 5.362 1.00 91.56 84 GLN A CA 1
ATOM 608 C C . GLN A 1 84 ? 5.381 -3.094 5.853 1.00 91.56 84 GLN A C 1
ATOM 610 O O . GLN A 1 84 ? 5.415 -2.716 7.024 1.00 91.56 84 GLN A O 1
ATOM 615 N N . LEU A 1 85 ? 4.438 -2.662 5.005 1.00 90.19 85 LEU A N 1
ATOM 616 C CA . LEU A 1 85 ? 3.363 -1.741 5.389 1.00 90.19 85 LEU A CA 1
ATOM 617 C C . LEU A 1 85 ? 2.368 -2.378 6.378 1.00 90.19 85 LEU A C 1
ATOM 619 O O . LEU A 1 85 ? 1.647 -1.670 7.086 1.00 90.19 85 LEU A O 1
ATOM 623 N N . GLY A 1 86 ? 2.339 -3.713 6.473 1.00 89.69 86 GLY A N 1
ATOM 624 C CA . GLY A 1 86 ? 1.532 -4.440 7.453 1.00 89.69 86 GLY A CA 1
ATOM 625 C C . GLY A 1 86 ? 0.025 -4.335 7.212 1.00 89.69 86 GLY A C 1
ATOM 626 O O . GLY A 1 86 ? -0.752 -4.381 8.167 1.00 89.69 86 GLY A O 1
ATOM 627 N N . LEU A 1 87 ? -0.389 -4.159 5.955 1.00 87.50 87 LEU A N 1
ATOM 628 C CA . LEU A 1 87 ? -1.798 -4.032 5.562 1.00 87.50 87 LEU A CA 1
ATOM 629 C C . LEU A 1 87 ? -2.410 -5.338 5.040 1.00 87.50 87 LEU A C 1
ATOM 631 O O . LEU A 1 87 ? -3.631 -5.437 4.950 1.00 87.50 87 LEU A O 1
ATOM 635 N N . GLY A 1 88 ? -1.591 -6.360 4.792 1.00 87.75 88 GLY A N 1
ATOM 636 C CA . GLY A 1 88 ? -2.002 -7.643 4.227 1.00 87.75 88 GLY A CA 1
ATOM 637 C C . GLY A 1 88 ? -1.251 -7.940 2.935 1.00 87.75 88 GLY A C 1
ATOM 638 O O . GLY A 1 88 ? -0.196 -7.360 2.688 1.00 87.75 88 GLY A O 1
ATOM 639 N N . GLU A 1 89 ? -1.806 -8.844 2.131 1.00 90.50 89 GLU A N 1
ATOM 640 C CA . GLU A 1 89 ? -1.244 -9.219 0.835 1.00 90.50 89 GLU A CA 1
ATOM 641 C C . GLU A 1 89 ? -1.285 -8.029 -0.148 1.00 90.50 89 GLU A C 1
ATOM 643 O O . GLU A 1 89 ? -2.362 -7.462 -0.365 1.00 90.50 89 GLU A O 1
ATOM 648 N N . PRO A 1 90 ? -0.138 -7.618 -0.720 1.00 91.50 90 PRO A N 1
ATOM 649 C CA . PRO A 1 90 ? -0.077 -6.593 -1.750 1.00 91.50 90 PRO A CA 1
ATOM 650 C C . PRO A 1 90 ? -0.532 -7.152 -3.102 1.00 91.50 90 PRO A C 1
ATOM 652 O O . PRO A 1 90 ? 0.001 -8.148 -3.587 1.00 91.50 90 PRO A O 1
ATOM 655 N N . TRP A 1 91 ? -1.478 -6.465 -3.734 1.00 90.19 91 TRP A N 1
ATOM 656 C CA . TRP A 1 91 ? -2.025 -6.810 -5.043 1.00 90.19 91 TRP A CA 1
ATOM 657 C C . TRP A 1 91 ? -1.296 -6.036 -6.142 1.00 90.19 91 TRP A C 1
ATOM 659 O O . TRP A 1 91 ? -1.465 -4.816 -6.224 1.00 90.19 91 TRP A O 1
ATOM 669 N N . PRO A 1 92 ? -0.470 -6.690 -6.975 1.00 89.31 92 PRO A N 1
ATOM 670 C CA . PRO A 1 92 ? 0.206 -6.021 -8.074 1.00 89.31 92 PRO A CA 1
ATOM 671 C C . PRO A 1 92 ? -0.786 -5.656 -9.178 1.00 89.31 92 PRO A C 1
ATOM 673 O O . PRO A 1 92 ? -1.592 -6.481 -9.597 1.00 89.31 92 PRO A O 1
ATOM 676 N N . LEU A 1 93 ? -0.687 -4.433 -9.688 1.00 87.69 93 LEU A N 1
ATOM 677 C CA . LEU A 1 93 ? -1.466 -3.967 -10.827 1.00 87.69 93 LEU A CA 1
ATOM 678 C C . LEU A 1 93 ? -0.639 -3.040 -11.727 1.00 87.69 93 LEU A C 1
ATOM 680 O O . LEU A 1 93 ? 0.277 -2.334 -11.298 1.00 87.69 93 LEU A O 1
ATOM 684 N N . SER A 1 94 ? -0.983 -3.023 -13.005 1.00 83.50 94 SER A N 1
ATOM 685 C CA . SER A 1 94 ? -0.502 -2.068 -13.991 1.00 83.50 94 SER A CA 1
ATOM 686 C C . SER A 1 94 ? -1.704 -1.458 -14.694 1.00 83.50 94 SER A C 1
ATOM 688 O O . SER A 1 94 ? -2.268 -2.029 -15.628 1.00 83.50 94 SER A O 1
ATOM 690 N N . ALA A 1 95 ? -2.064 -0.245 -14.273 1.00 78.19 95 ALA A N 1
ATOM 691 C CA . ALA A 1 95 ? -3.108 0.530 -14.935 1.00 78.19 95 ALA A CA 1
ATOM 692 C C . ALA A 1 95 ? -2.761 0.865 -16.401 1.00 78.19 95 ALA A C 1
ATOM 694 O O . ALA A 1 95 ? -3.660 1.109 -17.200 1.00 78.19 95 ALA A O 1
ATOM 695 N N . TYR A 1 96 ? -1.471 0.867 -16.763 1.00 72.31 96 TYR A N 1
ATOM 696 C CA . TYR A 1 96 ? -1.014 1.155 -18.125 1.00 72.31 96 TYR A CA 1
ATOM 697 C C . TYR A 1 96 ? -1.174 -0.048 -19.063 1.00 72.31 96 TYR A C 1
ATOM 699 O O . TYR A 1 96 ? -1.599 0.113 -20.204 1.00 72.31 96 TYR A O 1
ATOM 707 N N . HIS A 1 97 ? -0.868 -1.254 -18.580 1.00 72.06 97 HIS A N 1
ATOM 708 C CA . HIS A 1 97 ? -0.972 -2.484 -19.368 1.00 72.06 97 HIS A CA 1
ATOM 709 C C . HIS A 1 97 ? -2.312 -3.215 -19.183 1.00 72.06 97 HIS A C 1
ATOM 711 O O . HIS A 1 97 ? -2.540 -4.231 -19.834 1.00 72.06 97 HIS A O 1
ATOM 717 N N . GLY A 1 98 ? -3.197 -2.712 -18.313 1.00 65.25 98 GLY A N 1
ATOM 718 C CA . GLY A 1 98 ? -4.475 -3.356 -17.993 1.00 65.25 98 GLY A CA 1
ATOM 719 C C . GLY A 1 98 ? -4.311 -4.691 -17.262 1.00 65.25 98 GLY A C 1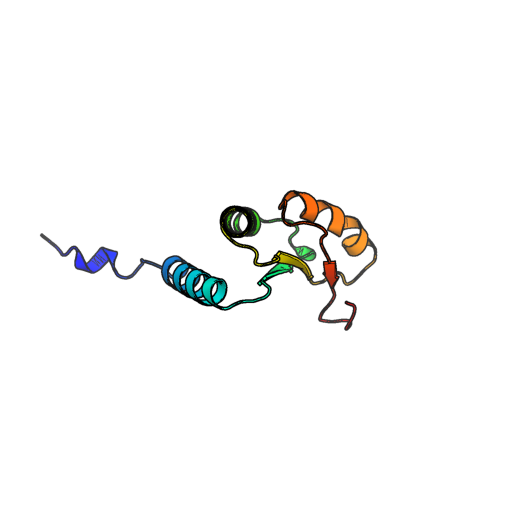
ATOM 720 O O . GLY A 1 98 ? -5.164 -5.563 -17.392 1.00 65.25 98 GLY A O 1
ATOM 721 N N . LEU A 1 99 ? -3.201 -4.867 -16.540 1.00 63.47 99 LEU A N 1
ATOM 722 C CA . LEU A 1 99 ? -2.914 -6.064 -15.749 1.00 63.47 99 LEU A CA 1
ATOM 723 C C . LEU A 1 99 ? -3.352 -5.815 -14.302 1.00 63.47 99 LEU A C 1
ATOM 725 O O . LEU A 1 99 ? -2.945 -4.814 -13.713 1.00 63.47 99 LEU A O 1
ATOM 729 N N . GLY A 1 100 ? -4.171 -6.701 -13.741 1.00 56.56 100 GLY A N 1
ATOM 730 C CA . GLY A 1 100 ? -4.704 -6.597 -12.379 1.00 56.56 100 GLY A CA 1
ATOM 731 C C . GLY A 1 100 ? -5.848 -7.567 -12.153 1.00 56.56 100 GLY A C 1
ATOM 732 O O . GLY A 1 100 ? -6.701 -7.669 -13.062 1.00 56.56 100 GLY A O 1
#

InterPro domains:
  IPR027417 P-loop containing nucleoside triphosphate hydrolase [G3DSA:3.40.50.300] (5-100)
  IPR027417 P-loop containing nucleoside triphosphate hydrolase [SSF52540] (12-100)

Foldseek 3Di:
DDDPPVVVPPPDVVVVVVVVVVVCLVPDLEAEDEAELVVQDDPVLLVVLVVVVVSVVVDVHQYAAEYEDCPDPVSVVSLVSCCVSVRDRYHYDYPPVRRD